Protein AF-A0A374U3E0-F1 (afdb_monomer_lite)

Structure (mmCIF, N/CA/C/O backbone):
data_AF-A0A374U3E0-F1
#
_entry.id   AF-A0A374U3E0-F1
#
loop_
_atom_site.group_PDB
_atom_site.id
_atom_site.type_symbol
_atom_site.label_atom_id
_atom_site.label_alt_id
_atom_site.label_comp_id
_atom_site.label_asym_id
_atom_site.label_entity_id
_atom_site.label_seq_id
_atom_site.pdbx_PDB_ins_code
_atom_site.Cartn_x
_atom_site.Cartn_y
_atom_site.Cartn_z
_atom_site.occupancy
_atom_site.B_iso_or_equiv
_atom_site.auth_seq_id
_atom_site.auth_comp_id
_atom_site.auth_asym_id
_atom_site.auth_atom_id
_atom_site.pdbx_PDB_model_num
ATOM 1 N N . MET A 1 1 ? -26.161 13.793 -14.139 1.00 52.78 1 MET A N 1
ATOM 2 C CA . MET A 1 1 ? -24.950 13.160 -13.569 1.00 52.78 1 MET A CA 1
ATOM 3 C C . MET A 1 1 ? -24.209 12.456 -14.687 1.00 52.78 1 MET A C 1
ATOM 5 O O . MET A 1 1 ? -24.831 11.633 -15.346 1.00 52.78 1 MET A O 1
ATOM 9 N N . ALA A 1 2 ? -22.952 12.799 -14.953 1.00 54.47 2 ALA A N 1
ATOM 10 C CA . ALA A 1 2 ? -22.147 12.162 -15.996 1.00 54.47 2 ALA A CA 1
ATOM 11 C C . ALA A 1 2 ? -20.896 11.538 -15.361 1.00 54.47 2 ALA A C 1
ATOM 13 O O . ALA A 1 2 ? -20.262 12.164 -14.519 1.00 54.47 2 ALA A O 1
ATOM 14 N N . GLY A 1 3 ? -20.558 10.305 -15.751 1.00 69.75 3 GLY A N 1
ATOM 15 C CA . GLY A 1 3 ? -19.362 9.598 -15.279 1.00 69.75 3 GLY A CA 1
ATOM 16 C C . GLY A 1 3 ? -19.518 8.896 -13.912 1.00 69.75 3 GLY A C 1
ATOM 17 O O . GLY A 1 3 ? -20.613 8.420 -13.599 1.00 69.75 3 GLY A O 1
ATOM 18 N N . PRO A 1 4 ? -18.443 8.785 -13.104 1.00 66.75 4 PRO A N 1
ATOM 19 C CA . PRO A 1 4 ? -18.360 7.914 -11.919 1.00 66.75 4 PRO A CA 1
ATOM 20 C C . PRO A 1 4 ? -19.420 8.175 -10.835 1.00 66.75 4 PRO A C 1
ATOM 22 O O . PRO A 1 4 ? -19.684 7.296 -10.020 1.00 66.75 4 PRO A O 1
ATOM 25 N N . ASP A 1 5 ? -20.085 9.336 -10.849 1.00 70.00 5 ASP A N 1
ATOM 26 C CA . ASP A 1 5 ? -21.245 9.636 -9.993 1.00 70.00 5 ASP A CA 1
ATOM 27 C C . ASP A 1 5 ? -22.375 8.613 -10.155 1.00 70.00 5 ASP A C 1
ATOM 29 O O . ASP A 1 5 ? -22.974 8.183 -9.172 1.00 70.00 5 ASP A O 1
ATOM 33 N N . ARG A 1 6 ? -22.645 8.192 -11.398 1.00 76.88 6 ARG A N 1
ATOM 34 C CA . ARG A 1 6 ? -23.708 7.225 -11.694 1.00 76.88 6 ARG A CA 1
ATOM 35 C C . ARG A 1 6 ? -23.382 5.836 -11.161 1.00 76.88 6 ARG A C 1
ATOM 37 O O . ARG A 1 6 ? -24.283 5.150 -10.701 1.00 76.88 6 ARG A O 1
ATOM 44 N N . LEU A 1 7 ? -22.112 5.437 -11.216 1.00 81.56 7 LEU A N 1
ATOM 45 C CA . LEU A 1 7 ? -21.669 4.128 -10.738 1.00 81.56 7 LEU A CA 1
ATOM 46 C C . LEU A 1 7 ? -21.771 4.037 -9.217 1.00 81.56 7 LEU A C 1
ATOM 48 O O . LEU A 1 7 ? -22.291 3.055 -8.709 1.00 81.56 7 LEU A O 1
ATOM 52 N N . CYS A 1 8 ? -21.336 5.071 -8.494 1.00 82.25 8 CYS A N 1
ATOM 53 C CA . CYS A 1 8 ? -21.476 5.093 -7.039 1.00 82.25 8 CYS A CA 1
ATOM 54 C C . CYS A 1 8 ? -22.949 5.097 -6.611 1.00 82.25 8 CYS A C 1
ATOM 56 O O . CYS A 1 8 ? -23.323 4.311 -5.747 1.00 82.25 8 CYS A O 1
ATOM 58 N N . ALA A 1 9 ? -23.791 5.914 -7.255 1.00 81.19 9 ALA A N 1
ATOM 59 C CA . ALA A 1 9 ? -25.226 5.945 -6.970 1.00 81.19 9 ALA A CA 1
ATOM 60 C C . ALA A 1 9 ? -25.913 4.603 -7.277 1.00 81.19 9 ALA A C 1
ATOM 62 O O . ALA A 1 9 ? -26.740 4.151 -6.499 1.00 81.19 9 ALA A O 1
ATOM 63 N N . ALA A 1 10 ? -25.534 3.931 -8.368 1.00 87.19 10 ALA A N 1
ATOM 64 C CA . ALA A 1 10 ? -26.067 2.615 -8.723 1.00 87.19 10 ALA A CA 1
ATOM 65 C C . ALA A 1 10 ? -25.627 1.484 -7.775 1.00 87.19 10 ALA A C 1
ATOM 67 O O . ALA A 1 10 ? -26.100 0.360 -7.921 1.00 87.19 10 ALA A O 1
ATOM 68 N N . GLN A 1 11 ? -24.682 1.740 -6.870 1.00 87.25 11 GLN A N 1
ATOM 69 C CA . GLN A 1 11 ? -24.164 0.773 -5.899 1.00 87.25 11 GLN A CA 1
ATOM 70 C C . GLN A 1 11 ? -24.427 1.219 -4.452 1.00 87.25 11 GLN A C 1
ATOM 72 O O . GLN A 1 11 ? -23.812 0.681 -3.536 1.00 87.25 11 GLN A O 1
ATOM 77 N N . ASP A 1 12 ? -25.274 2.237 -4.249 1.00 86.44 12 ASP A N 1
ATOM 78 C CA . ASP A 1 12 ? -25.541 2.863 -2.945 1.00 86.44 12 ASP A CA 1
ATOM 79 C C . ASP A 1 12 ? -24.266 3.277 -2.183 1.00 86.44 12 ASP A C 1
ATOM 81 O O . ASP A 1 12 ? -24.200 3.298 -0.952 1.00 86.44 12 ASP A O 1
ATOM 85 N N . LEU A 1 13 ? -23.220 3.647 -2.927 1.00 81.38 13 LEU A N 1
ATOM 86 C CA . LEU A 1 13 ? -21.957 4.113 -2.370 1.00 81.38 13 LEU A CA 1
ATOM 87 C C . LEU A 1 13 ? -21.991 5.631 -2.199 1.00 81.38 13 LEU A C 1
ATOM 89 O O . LEU A 1 13 ? -21.957 6.395 -3.169 1.00 81.38 13 LEU A O 1
ATOM 93 N N . ALA A 1 14 ? -21.980 6.080 -0.944 1.00 79.94 14 ALA A N 1
ATOM 94 C CA . ALA A 1 14 ? -21.820 7.489 -0.616 1.00 79.94 14 ALA A CA 1
ATOM 95 C C . ALA A 1 14 ? -20.414 7.974 -1.005 1.00 79.94 14 ALA A C 1
ATOM 97 O O . ALA A 1 14 ? -19.400 7.522 -0.467 1.00 79.94 14 ALA A O 1
ATOM 98 N N . ARG A 1 15 ? -20.337 8.926 -1.940 1.00 71.69 15 ARG A N 1
ATOM 99 C CA . ARG A 1 15 ? -19.065 9.548 -2.320 1.00 71.69 15 ARG A CA 1
ATOM 100 C C . ARG A 1 15 ? -18.606 10.537 -1.257 1.00 71.69 15 ARG A C 1
ATOM 102 O O . ARG A 1 15 ? -19.290 11.518 -0.981 1.00 71.69 15 ARG A O 1
ATOM 109 N N . SER A 1 16 ? -17.389 10.348 -0.758 1.00 69.38 16 SER A N 1
ATOM 110 C CA . SER A 1 16 ? -16.683 11.388 -0.011 1.00 69.38 16 SER A CA 1
ATOM 111 C C . SER A 1 16 ? -16.055 12.373 -0.999 1.00 69.38 16 SER A C 1
ATOM 113 O O . SER A 1 16 ? -14.959 12.148 -1.504 1.00 69.38 16 SER A O 1
ATOM 115 N N . MET A 1 17 ? -16.768 13.454 -1.318 1.00 64.81 17 MET A N 1
ATOM 116 C CA . MET A 1 17 ? -16.178 14.618 -1.986 1.00 64.81 17 MET A CA 1
ATOM 117 C C . MET A 1 17 ? -15.559 15.484 -0.904 1.00 64.81 17 MET A C 1
ATOM 119 O O . MET A 1 17 ? -16.240 16.305 -0.290 1.00 64.81 17 MET A O 1
ATOM 123 N N . SER A 1 18 ? -14.298 15.218 -0.594 1.00 59.16 18 SER A N 1
ATOM 124 C CA . SER A 1 18 ? -13.634 15.867 0.523 1.00 59.16 18 SER A CA 1
ATOM 125 C C . SER A 1 18 ? -13.696 17.382 0.431 1.00 59.16 18 SER A C 1
ATOM 127 O O . SER A 1 18 ? -13.623 17.976 -0.649 1.00 59.16 18 SER A O 1
ATOM 129 N N . ARG A 1 19 ? -13.881 18.025 1.583 1.00 61.28 19 ARG A N 1
ATOM 130 C CA . ARG A 1 19 ? -13.930 19.484 1.658 1.00 61.28 19 ARG A CA 1
ATOM 131 C C . ARG A 1 19 ? -12.537 20.014 1.302 1.00 61.28 19 ARG A C 1
ATOM 133 O O . ARG A 1 19 ? -11.538 19.420 1.696 1.00 61.28 19 ARG A O 1
ATOM 140 N N . LYS A 1 20 ? -12.441 21.123 0.562 1.00 61.56 20 LYS A N 1
ATOM 141 C CA . LYS A 1 20 ? -11.144 21.724 0.200 1.00 61.56 20 LYS A CA 1
ATOM 142 C C . LYS A 1 20 ? -10.309 21.941 1.477 1.00 61.56 20 LYS A C 1
ATOM 144 O O . LYS A 1 20 ? -10.764 22.640 2.377 1.00 61.56 20 LYS A O 1
ATOM 149 N N . GLY A 1 21 ? -9.136 21.308 1.566 1.00 56.84 21 GLY A N 1
ATOM 150 C CA . GLY A 1 21 ? -8.268 21.346 2.754 1.00 56.84 21 GLY A CA 1
ATOM 151 C C . GLY A 1 21 ? -8.540 20.280 3.828 1.00 56.84 21 GLY A C 1
ATOM 152 O O . GLY A 1 21 ? -7.890 20.303 4.867 1.00 56.84 21 GLY A O 1
ATOM 153 N N . CYS A 1 22 ? -9.460 19.338 3.606 1.00 59.28 22 CYS A N 1
ATOM 154 C CA . CYS A 1 22 ? -9.660 18.189 4.487 1.00 59.28 22 CYS A CA 1
ATOM 155 C C . CYS A 1 22 ? -8.761 17.037 4.015 1.00 59.28 22 CYS A C 1
ATOM 157 O O . CYS A 1 22 ? -8.987 16.469 2.956 1.00 59.28 22 CYS A O 1
ATOM 159 N N . SER A 1 23 ? -7.723 16.715 4.786 1.00 56.62 23 SER A N 1
ATOM 160 C CA . SER A 1 23 ? -6.771 15.630 4.521 1.00 56.62 23 SER A CA 1
ATOM 161 C C . SER A 1 23 ? -7.207 14.188 4.862 1.00 56.62 23 SER A C 1
ATOM 163 O O . SER A 1 23 ? -6.484 13.283 4.447 1.00 56.62 23 SER A O 1
ATOM 165 N N . PRO A 1 24 ? -8.297 13.873 5.602 1.00 58.66 24 PRO A N 1
ATOM 166 C CA . PRO A 1 24 ? -8.570 12.488 6.019 1.00 58.66 24 PRO A CA 1
ATOM 167 C C . PRO A 1 24 ? -8.783 11.477 4.879 1.00 58.66 24 PRO A C 1
ATOM 169 O O . PRO A 1 24 ? -8.446 10.303 5.020 1.00 58.66 24 PRO A O 1
ATOM 172 N N . ASP A 1 25 ? -9.327 11.914 3.748 1.00 59.47 25 ASP A N 1
ATOM 173 C CA . ASP A 1 25 ? -9.507 11.096 2.545 1.00 59.47 25 ASP A CA 1
ATOM 174 C C . ASP A 1 25 ? -8.213 11.013 1.712 1.00 59.47 25 ASP A C 1
ATOM 176 O O . ASP A 1 25 ? -7.853 9.937 1.231 1.00 59.47 25 ASP A O 1
ATOM 180 N N . ASN A 1 26 ? -7.463 12.117 1.606 1.00 63.47 26 ASN A N 1
ATOM 181 C CA . ASN A 1 26 ? -6.207 12.152 0.862 1.00 63.47 26 ASN A CA 1
ATOM 182 C C . ASN A 1 26 ? -5.094 11.390 1.591 1.00 63.47 26 ASN A C 1
ATOM 184 O O . ASN A 1 26 ? -4.399 10.592 0.977 1.00 63.47 26 ASN A O 1
ATOM 188 N N . SER A 1 27 ? -4.980 11.546 2.911 1.00 62.16 27 SER A N 1
ATOM 189 C CA . SER A 1 27 ? -3.959 10.912 3.767 1.00 62.16 27 SER A CA 1
ATOM 190 C C . SER A 1 27 ? -3.983 9.382 3.709 1.00 62.16 27 SER A C 1
ATOM 192 O O . SER A 1 27 ? -2.935 8.733 3.718 1.00 62.16 27 SER A O 1
ATOM 194 N N . ARG A 1 28 ? -5.170 8.776 3.573 1.00 60.28 28 ARG A N 1
ATOM 195 C CA . ARG A 1 28 ? -5.316 7.326 3.360 1.00 60.28 28 ARG A CA 1
ATOM 196 C C . ARG A 1 28 ? -4.696 6.877 2.032 1.00 60.28 28 ARG A C 1
ATOM 198 O O . ARG A 1 28 ? -4.150 5.778 1.954 1.00 60.28 28 ARG A O 1
ATOM 205 N N . THR A 1 29 ? -4.741 7.744 1.024 1.00 61.53 29 THR A N 1
ATOM 206 C CA . THR A 1 29 ? -4.166 7.544 -0.314 1.00 61.53 29 THR A CA 1
ATOM 207 C C . THR A 1 29 ? -2.689 7.966 -0.375 1.00 61.53 29 THR A C 1
ATOM 209 O O . THR A 1 29 ? -1.897 7.371 -1.099 1.00 61.53 29 THR A O 1
ATOM 212 N N . GLU A 1 30 ? -2.250 8.916 0.448 1.00 61.53 30 GLU A N 1
ATOM 213 C CA . GLU A 1 30 ? -0.832 9.287 0.587 1.00 61.53 30 GLU A CA 1
ATOM 214 C C . GLU A 1 30 ? 0.024 8.133 1.136 1.00 61.53 30 GLU A C 1
ATOM 216 O O . GLU A 1 30 ? 1.221 8.050 0.853 1.00 61.53 30 GLU A O 1
ATOM 221 N N . GLY A 1 31 ? -0.594 7.161 1.819 1.00 66.25 31 GLY A N 1
ATOM 222 C CA . GLY A 1 31 ? 0.044 5.901 2.216 1.00 66.25 31 GLY A CA 1
ATOM 223 C C . GLY A 1 31 ? 0.681 5.109 1.059 1.00 66.25 31 GLY A C 1
ATOM 224 O O . GLY A 1 31 ? 1.577 4.296 1.304 1.00 66.25 31 GLY A O 1
ATOM 225 N N . PHE A 1 32 ? 0.302 5.383 -0.198 1.00 71.31 32 PHE A N 1
ATOM 226 C CA . PHE A 1 32 ? 0.939 4.814 -1.393 1.00 71.31 32 PHE A CA 1
ATOM 227 C C . PHE A 1 32 ? 2.378 5.300 -1.627 1.00 71.31 32 PHE A C 1
ATOM 229 O O . PHE A 1 32 ? 3.101 4.690 -2.417 1.00 71.31 32 PHE A O 1
ATOM 236 N N . GLY A 1 33 ? 2.842 6.337 -0.921 1.00 81.31 33 GLY A N 1
ATOM 237 C CA . GLY A 1 33 ? 4.246 6.752 -0.961 1.00 81.31 33 GLY A CA 1
ATOM 238 C C . GLY A 1 33 ? 5.211 5.614 -0.603 1.00 81.31 33 GLY A C 1
ATOM 239 O O . GLY A 1 33 ? 6.246 5.460 -1.246 1.00 81.31 33 GLY A O 1
ATOM 240 N N . ARG A 1 34 ? 4.840 4.741 0.347 1.00 86.62 34 ARG A N 1
ATOM 241 C CA .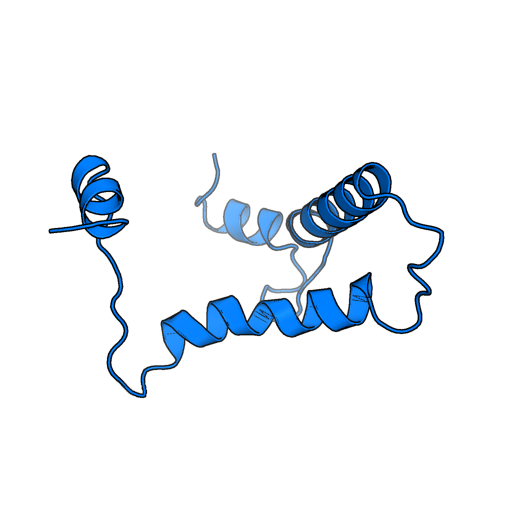 ARG A 1 34 ? 5.680 3.592 0.732 1.00 86.62 34 ARG A CA 1
ATOM 242 C C . ARG A 1 34 ? 5.810 2.552 -0.368 1.00 86.62 34 ARG A C 1
ATOM 244 O O . ARG A 1 34 ? 6.899 2.030 -0.549 1.00 86.62 34 ARG A O 1
ATOM 251 N N . LEU A 1 35 ? 4.738 2.290 -1.114 1.00 88.94 35 LEU A N 1
ATOM 252 C CA . LEU A 1 35 ? 4.787 1.379 -2.255 1.00 88.94 35 LEU A CA 1
ATOM 253 C C . LEU A 1 35 ? 5.783 1.896 -3.293 1.00 88.94 35 LEU A C 1
ATOM 255 O O . LEU A 1 35 ? 6.607 1.132 -3.781 1.00 88.94 35 LEU A O 1
ATOM 259 N N . LYS A 1 36 ? 5.763 3.203 -3.585 1.00 84.88 36 LYS A N 1
ATOM 260 C CA . LYS A 1 36 ? 6.717 3.815 -4.521 1.00 84.88 36 LYS A CA 1
ATOM 261 C C . LYS A 1 36 ? 8.164 3.623 -4.067 1.00 84.88 36 LYS A C 1
ATOM 263 O O . LYS A 1 36 ? 9.010 3.281 -4.879 1.00 84.88 36 LYS A O 1
ATOM 268 N N . VAL A 1 37 ? 8.444 3.787 -2.778 1.00 88.94 37 VAL A N 1
ATOM 269 C CA . VAL A 1 37 ? 9.798 3.573 -2.254 1.00 88.94 37 VAL A CA 1
ATOM 270 C C . VAL A 1 37 ? 10.164 2.088 -2.261 1.00 88.94 37 VAL A C 1
ATOM 272 O O . VAL A 1 37 ? 11.162 1.703 -2.843 1.00 88.94 37 VAL A O 1
ATOM 275 N N . GLU A 1 38 ? 9.355 1.228 -1.658 1.00 89.31 38 GLU A N 1
ATOM 276 C CA . GLU A 1 38 ? 9.727 -0.171 -1.428 1.00 89.31 38 GLU A CA 1
ATOM 277 C C . GLU A 1 38 ? 9.690 -1.033 -2.699 1.00 89.31 38 GLU A C 1
ATOM 279 O O . GLU A 1 38 ? 10.459 -1.985 -2.804 1.00 89.31 38 GLU A O 1
ATOM 284 N N . LEU A 1 39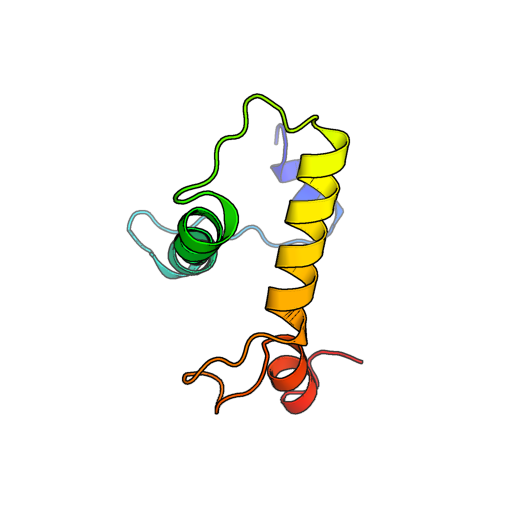 ? 8.811 -0.719 -3.659 1.00 89.12 39 LEU A N 1
ATOM 285 C CA . LEU A 1 39 ? 8.685 -1.480 -4.905 1.00 89.12 39 LEU A CA 1
ATOM 286 C C . LEU A 1 39 ? 9.539 -0.902 -6.041 1.00 89.12 39 LEU A C 1
ATOM 288 O O . LEU A 1 39 ? 10.102 -1.675 -6.817 1.00 89.12 39 LEU A O 1
ATOM 292 N N . PHE A 1 40 ? 9.625 0.430 -6.163 1.00 85.31 40 PHE A N 1
ATOM 293 C CA . PHE A 1 40 ? 10.259 1.078 -7.320 1.00 85.31 40 PHE A CA 1
ATOM 294 C C . PHE A 1 40 ? 11.656 1.631 -7.061 1.00 85.31 40 PHE A C 1
ATOM 296 O O . PHE A 1 40 ? 12.429 1.737 -8.013 1.00 85.31 40 PHE A O 1
ATOM 303 N N . TYR A 1 41 ? 11.997 2.002 -5.825 1.00 85.12 41 TYR A N 1
ATOM 304 C CA . TYR A 1 41 ? 13.278 2.656 -5.568 1.00 85.12 41 TYR A CA 1
ATOM 305 C C . TYR A 1 41 ? 14.453 1.709 -5.838 1.00 85.12 41 TYR A C 1
ATOM 307 O O . TYR A 1 41 ? 14.466 0.569 -5.378 1.00 85.12 41 TYR A O 1
ATOM 315 N N . GLY A 1 42 ? 15.450 2.197 -6.582 1.00 80.75 42 GLY A N 1
ATOM 316 C CA . GLY A 1 42 ? 16.689 1.465 -6.863 1.00 80.75 42 GLY A CA 1
ATOM 317 C C . GLY A 1 42 ? 16.548 0.279 -7.823 1.00 80.75 42 GLY A C 1
ATOM 318 O O . GLY A 1 42 ? 1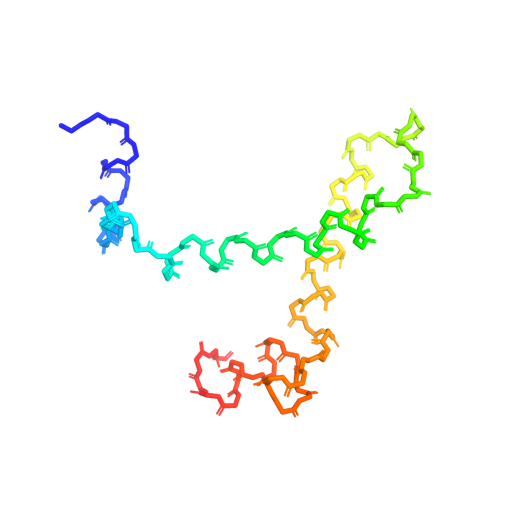7.476 -0.520 -7.923 1.00 80.75 42 GLY A O 1
ATOM 319 N N . ARG A 1 43 ? 15.414 0.144 -8.525 1.00 82.50 43 ARG A N 1
ATOM 320 C CA . ARG A 1 43 ? 15.170 -0.935 -9.493 1.00 82.50 43 ARG A CA 1
ATOM 321 C C . ARG A 1 43 ? 15.141 -0.391 -10.922 1.00 82.50 43 ARG A C 1
ATOM 323 O O . ARG A 1 43 ? 14.393 0.540 -11.209 1.00 82.50 43 ARG A O 1
ATOM 330 N N . GLY A 1 44 ? 15.927 -1.004 -11.807 1.00 85.50 44 GLY A N 1
ATOM 331 C CA . GLY A 1 44 ? 15.798 -0.830 -13.256 1.00 85.50 44 GLY A CA 1
ATOM 332 C C . GLY A 1 44 ? 14.571 -1.580 -13.776 1.00 85.50 44 GLY A C 1
ATOM 333 O O . GLY A 1 44 ? 14.304 -2.702 -13.341 1.00 85.50 44 GLY A O 1
ATOM 334 N N . TRP A 1 45 ? 13.809 -0.949 -14.666 1.00 87.56 45 TRP A N 1
ATOM 335 C CA . TRP A 1 45 ? 12.550 -1.491 -15.198 1.00 87.56 45 TRP A CA 1
ATOM 336 C C . TRP A 1 45 ? 12.615 -1.802 -16.694 1.00 87.56 45 TRP A C 1
ATOM 338 O O . TRP A 1 45 ? 11.635 -2.297 -17.244 1.00 87.56 45 TRP A O 1
ATOM 348 N N . ASP A 1 46 ? 13.757 -1.547 -17.332 1.00 90.69 46 ASP A N 1
ATOM 349 C CA . ASP A 1 46 ? 13.935 -1.668 -18.782 1.00 90.69 46 ASP A CA 1
ATOM 350 C C . ASP A 1 46 ? 13.696 -3.105 -19.284 1.00 90.69 46 ASP A C 1
ATOM 352 O O . ASP A 1 46 ? 13.114 -3.299 -20.349 1.00 90.69 46 ASP A O 1
ATOM 356 N N . ASP A 1 47 ? 14.031 -4.106 -18.462 1.00 90.88 47 ASP A N 1
ATOM 357 C CA . ASP A 1 47 ? 13.842 -5.533 -18.767 1.00 90.88 47 ASP A CA 1
ATOM 358 C C . ASP A 1 47 ? 12.559 -6.134 -18.157 1.00 90.88 47 ASP A C 1
ATOM 360 O O . ASP A 1 47 ? 12.308 -7.339 -18.254 1.00 90.88 47 ASP A O 1
ATOM 364 N N . VAL A 1 48 ? 11.726 -5.325 -17.492 1.00 91.50 48 VAL A N 1
ATOM 365 C CA . VAL A 1 48 ? 10.518 -5.811 -16.812 1.00 91.50 48 VAL A CA 1
ATOM 366 C C . VAL A 1 48 ? 9.300 -5.627 -17.710 1.00 91.50 48 VAL A C 1
ATOM 368 O O . VAL A 1 48 ? 8.714 -4.550 -17.808 1.00 91.50 48 VAL A O 1
ATOM 371 N N . GLY A 1 49 ? 8.856 -6.722 -18.327 1.00 94.88 49 GLY A N 1
ATOM 372 C CA . GLY A 1 49 ? 7.597 -6.742 -19.068 1.00 94.88 49 GLY A CA 1
ATOM 373 C C . GLY A 1 49 ? 6.374 -6.495 -18.171 1.00 94.88 49 GLY A C 1
ATOM 374 O O . GLY A 1 49 ? 6.360 -6.835 -16.987 1.00 94.88 49 GLY A O 1
ATOM 375 N N . MET A 1 50 ? 5.290 -5.975 -18.757 1.00 94.62 50 MET A N 1
ATOM 376 C CA . MET A 1 50 ? 4.058 -5.620 -18.028 1.00 94.62 50 MET A CA 1
ATOM 377 C C . MET A 1 50 ? 3.463 -6.772 -17.206 1.00 94.62 50 MET A C 1
ATOM 379 O O . MET A 1 50 ? 2.980 -6.556 -16.096 1.00 94.62 50 MET A O 1
ATOM 383 N N . GLY A 1 51 ? 3.509 -8.005 -17.718 1.00 96.62 51 GLY A N 1
ATOM 384 C CA . GLY A 1 51 ? 3.005 -9.170 -16.985 1.00 96.62 51 GLY A CA 1
ATOM 385 C C . GLY A 1 51 ? 3.802 -9.464 -15.712 1.00 96.62 51 GLY A C 1
ATOM 386 O O . GLY A 1 51 ? 3.220 -9.816 -14.688 1.00 96.62 51 GLY A O 1
ATOM 387 N N . GLU A 1 52 ? 5.121 -9.275 -15.754 1.00 94.56 52 GLU A N 1
ATOM 388 C CA . GLU A 1 52 ? 5.980 -9.455 -14.584 1.00 94.56 52 GLU A CA 1
ATOM 389 C C . GLU A 1 52 ? 5.795 -8.312 -13.587 1.00 94.56 52 GLU A C 1
ATOM 391 O O . GLU A 1 52 ? 5.615 -8.553 -12.393 1.00 94.56 52 GLU A O 1
ATOM 396 N N . PHE A 1 53 ? 5.689 -7.078 -14.085 1.00 93.50 53 PHE A N 1
ATOM 397 C CA . PHE A 1 53 ? 5.328 -5.925 -13.267 1.00 93.50 53 PHE A CA 1
ATOM 398 C C . PHE A 1 53 ? 4.035 -6.165 -12.469 1.00 93.50 53 PHE A C 1
ATOM 400 O O . PHE A 1 53 ? 4.003 -5.958 -11.254 1.00 93.50 53 PH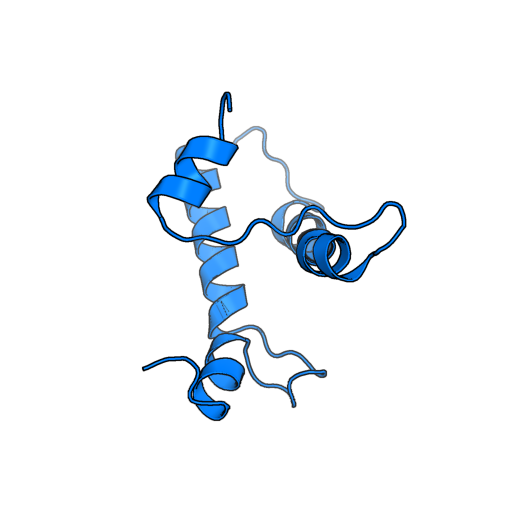E A O 1
ATOM 407 N N . MET A 1 54 ? 2.975 -6.654 -13.124 1.00 95.88 54 MET A N 1
ATOM 408 C CA . MET A 1 54 ? 1.698 -6.940 -12.463 1.00 95.88 54 MET A CA 1
ATOM 409 C C . MET A 1 54 ? 1.831 -8.006 -11.370 1.00 95.88 54 MET A C 1
ATOM 411 O O . MET A 1 54 ? 1.246 -7.850 -10.297 1.00 95.88 54 MET A O 1
ATOM 415 N N . LYS A 1 5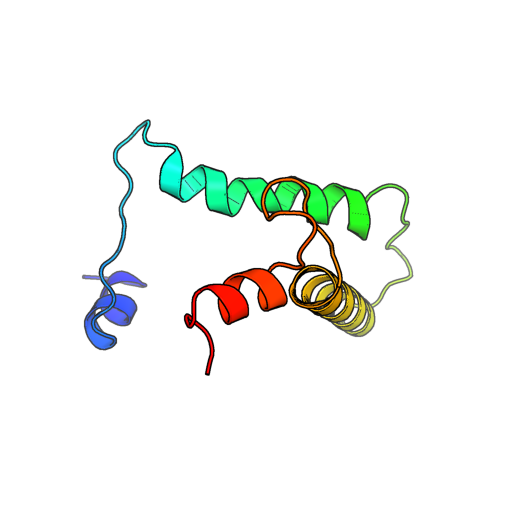5 ? 2.621 -9.063 -11.602 1.00 96.00 55 LYS A N 1
ATOM 416 C CA . LYS A 1 55 ? 2.882 -10.102 -10.593 1.00 96.00 55 LYS A CA 1
ATOM 417 C C . LYS A 1 55 ? 3.628 -9.541 -9.388 1.00 96.00 55 LYS A C 1
ATOM 419 O O . LYS A 1 55 ? 3.224 -9.797 -8.255 1.00 96.00 55 LYS A O 1
ATOM 424 N N . MET A 1 56 ? 4.673 -8.749 -9.620 1.00 93.75 56 MET A N 1
ATOM 425 C CA . MET A 1 56 ? 5.443 -8.109 -8.553 1.00 93.75 56 MET A CA 1
ATOM 426 C C . MET A 1 56 ? 4.576 -7.161 -7.721 1.00 93.75 56 MET A C 1
ATOM 428 O O . MET A 1 56 ? 4.605 -7.206 -6.490 1.00 93.75 56 MET A O 1
ATOM 432 N N . LEU A 1 57 ? 3.763 -6.336 -8.386 1.00 93.94 57 LEU A N 1
ATOM 433 C CA . LEU A 1 57 ? 2.830 -5.433 -7.723 1.00 93.94 57 LEU A CA 1
ATOM 434 C C . LEU A 1 57 ? 1.807 -6.212 -6.888 1.00 93.94 57 LEU A C 1
ATOM 436 O O . LEU A 1 57 ? 1.582 -5.882 -5.725 1.00 93.94 57 LEU A O 1
ATOM 440 N N . TYR A 1 58 ? 1.221 -7.273 -7.446 1.00 96.06 58 TYR A N 1
ATOM 441 C CA . TYR A 1 58 ? 0.275 -8.121 -6.724 1.00 96.06 58 TYR A CA 1
ATOM 442 C C . TYR A 1 58 ? 0.914 -8.772 -5.491 1.00 96.06 58 TYR A C 1
ATOM 444 O O . TYR A 1 58 ? 0.344 -8.717 -4.399 1.00 96.06 58 TYR A O 1
ATOM 452 N N . ALA A 1 59 ? 2.123 -9.323 -5.631 1.00 95.62 59 ALA A N 1
ATOM 453 C CA . ALA A 1 59 ? 2.864 -9.919 -4.525 1.00 95.62 59 ALA A CA 1
ATOM 454 C C . ALA A 1 59 ? 3.143 -8.900 -3.409 1.00 95.62 59 ALA A C 1
ATOM 456 O O . ALA A 1 59 ? 2.927 -9.201 -2.232 1.00 95.62 59 ALA A O 1
ATOM 457 N N . TYR A 1 60 ? 3.542 -7.674 -3.769 1.00 94.44 60 TYR A N 1
ATOM 458 C CA . TYR A 1 60 ? 3.727 -6.588 -2.807 1.00 94.44 60 TYR A CA 1
ATOM 459 C C . TYR A 1 60 ? 2.431 -6.268 -2.054 1.00 94.44 60 TYR A C 1
ATOM 461 O O . TYR A 1 60 ? 2.441 -6.160 -0.829 1.00 94.44 60 TYR A O 1
ATOM 469 N N . LEU A 1 61 ? 1.300 -6.156 -2.758 1.00 94.50 61 LEU A N 1
ATOM 470 C CA . LEU A 1 61 ? 0.004 -5.853 -2.143 1.00 94.50 61 LEU A CA 1
ATOM 471 C C . LEU A 1 61 ? -0.452 -6.957 -1.176 1.00 94.50 61 LEU A C 1
ATOM 473 O O . LEU A 1 61 ? -0.936 -6.650 -0.084 1.00 94.50 61 LEU A O 1
ATOM 477 N N . VAL A 1 62 ? -0.265 -8.231 -1.539 1.00 96.44 62 VAL A N 1
ATOM 478 C CA . VAL A 1 62 ? -0.567 -9.374 -0.659 1.00 96.44 62 VAL A CA 1
ATOM 479 C C . VAL A 1 62 ? 0.318 -9.350 0.585 1.00 96.44 62 VAL A C 1
ATOM 481 O O . VAL A 1 62 ? -0.188 -9.458 1.703 1.00 96.44 62 VAL A O 1
ATOM 484 N N . TRP A 1 63 ? 1.627 -9.145 0.417 1.00 95.81 63 TRP A N 1
ATOM 485 C CA . TRP A 1 63 ? 2.551 -9.024 1.543 1.00 95.81 63 TRP A CA 1
ATOM 486 C C . TRP A 1 63 ? 2.187 -7.846 2.457 1.00 95.81 63 TRP A C 1
ATOM 488 O O . TRP A 1 63 ? 2.112 -8.007 3.678 1.00 95.81 63 TRP A O 1
ATOM 498 N N . TYR A 1 64 ? 1.890 -6.680 1.881 1.00 93.50 64 TYR A N 1
ATOM 499 C CA . TYR A 1 64 ? 1.495 -5.493 2.634 1.00 93.50 64 TYR A CA 1
ATOM 500 C C . TYR A 1 64 ? 0.228 -5.749 3.459 1.00 93.50 64 TYR A C 1
ATOM 502 O O . TYR A 1 64 ? 0.156 -5.351 4.620 1.00 93.50 64 TYR A O 1
ATOM 510 N N . ARG A 1 65 ? -0.763 -6.437 2.878 1.00 93.75 65 ARG A N 1
ATOM 511 C CA . ARG A 1 65 ? -2.034 -6.778 3.530 1.00 93.75 65 ARG A CA 1
ATOM 512 C C . ARG A 1 65 ? -1.859 -7.784 4.671 1.00 93.75 65 ARG A C 1
ATOM 514 O O . ARG A 1 65 ? -2.404 -7.561 5.751 1.00 93.75 65 ARG A O 1
ATOM 521 N N . ASP A 1 66 ? -1.135 -8.876 4.429 1.00 95.75 66 ASP A N 1
ATOM 522 C CA . ASP A 1 66 ? -1.171 -10.063 5.300 1.00 95.75 66 ASP A CA 1
ATOM 523 C C . ASP A 1 66 ? 0.041 -10.233 6.206 1.00 95.75 66 ASP A C 1
ATOM 525 O O . ASP A 1 66 ? -0.032 -10.967 7.191 1.00 95.75 66 ASP A O 1
ATOM 529 N N . LYS A 1 67 ? 1.179 -9.643 5.841 1.00 95.50 67 LYS A N 1
ATOM 530 C CA . LYS A 1 67 ? 2.474 -9.961 6.457 1.00 95.50 67 LYS A CA 1
ATOM 531 C C . LYS A 1 67 ? 3.152 -8.748 7.072 1.00 95.50 67 LYS A C 1
ATOM 533 O O . LYS A 1 67 ? 3.875 -8.896 8.050 1.00 95.50 67 LYS A O 1
ATOM 538 N N . ARG A 1 68 ? 2.936 -7.551 6.526 1.00 93.75 68 ARG A N 1
ATOM 539 C CA . ARG A 1 68 ? 3.609 -6.344 7.009 1.00 93.75 68 ARG A CA 1
ATOM 540 C C . ARG A 1 68 ? 3.101 -5.919 8.387 1.00 93.75 68 ARG A C 1
ATOM 542 O O . ARG A 1 68 ? 2.023 -5.344 8.482 1.00 93.75 68 ARG A O 1
ATOM 549 N N . CYS A 1 69 ? 3.917 -6.069 9.423 1.00 94.56 69 CYS A N 1
ATOM 550 C CA . CYS A 1 69 ? 3.613 -5.532 10.749 1.00 94.56 69 CYS A CA 1
ATOM 551 C C . CYS A 1 69 ? 3.703 -3.998 10.779 1.00 94.56 69 CYS A C 1
ATOM 553 O O . CYS A 1 69 ? 4.622 -3.401 10.210 1.00 94.56 69 CYS A O 1
ATOM 555 N N . LYS A 1 70 ? 2.760 -3.351 11.470 1.00 92.44 70 LYS A N 1
ATOM 556 C CA . LYS A 1 70 ? 2.762 -1.898 11.696 1.00 92.44 70 LYS A CA 1
ATOM 557 C C . LYS A 1 70 ? 2.747 -1.600 13.192 1.00 92.44 70 LYS A C 1
ATOM 559 O O . LYS A 1 70 ? 1.878 -2.102 13.899 1.00 92.44 70 LYS A O 1
ATOM 564 N N . SER A 1 71 ? 3.671 -0.756 13.653 1.00 94.06 71 SER A N 1
ATOM 565 C CA . SER A 1 71 ? 3.753 -0.297 15.051 1.00 94.06 71 SER A CA 1
ATOM 566 C C . SER A 1 71 ? 2.421 0.264 15.540 1.00 94.06 71 SER A C 1
ATOM 568 O O . SER A 1 71 ? 1.926 -0.130 16.590 1.00 94.06 71 SER A O 1
ATOM 570 N N . ASP A 1 72 ? 1.787 1.092 14.712 1.00 91.25 72 ASP A N 1
ATOM 571 C CA . ASP A 1 72 ? 0.543 1.795 15.047 1.00 91.25 72 ASP A CA 1
ATOM 572 C C . ASP A 1 72 ? -0.667 0.848 15.120 1.00 91.25 72 ASP A C 1
ATOM 574 O O . ASP A 1 72 ? -1.736 1.233 15.581 1.00 91.25 72 ASP A O 1
ATOM 578 N N . LEU A 1 73 ? -0.505 -0.399 14.660 1.00 93.25 73 LEU A N 1
ATOM 579 C CA . LEU A 1 73 ? -1.494 -1.473 14.763 1.00 93.25 73 LEU A CA 1
ATOM 580 C C . LEU A 1 73 ? -1.113 -2.498 15.843 1.00 93.25 73 LEU A C 1
ATOM 582 O O . LEU A 1 73 ? -1.532 -3.650 15.767 1.00 93.25 73 LEU A O 1
ATOM 586 N N . GLY A 1 74 ? -0.263 -2.128 16.806 1.00 95.19 74 GLY A N 1
ATOM 587 C CA . GLY A 1 74 ? 0.218 -3.052 1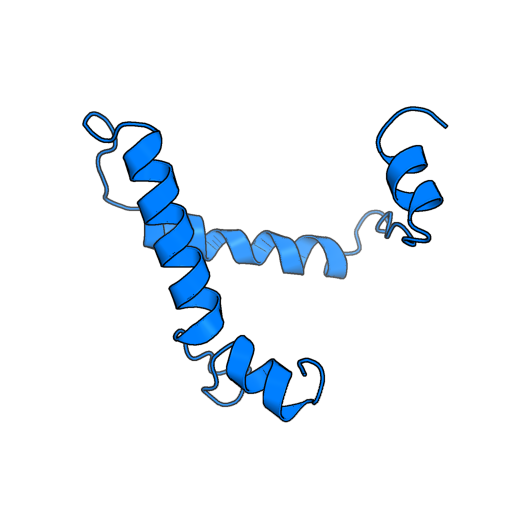7.836 1.00 95.19 74 GLY A CA 1
ATOM 588 C C . GLY A 1 74 ? 1.076 -4.181 17.263 1.00 95.19 74 GLY A C 1
ATOM 589 O O . GLY A 1 74 ? 0.969 -5.322 17.697 1.00 95.19 74 GLY A O 1
ATOM 590 N N . TYR A 1 75 ? 1.888 -3.875 16.245 1.00 95.69 75 TYR A N 1
ATOM 591 C CA . TYR A 1 75 ? 2.721 -4.838 15.512 1.00 95.69 75 TYR A CA 1
ATOM 592 C C . TYR A 1 75 ? 1.941 -5.948 14.790 1.00 95.69 75 TYR A C 1
ATOM 594 O O . TYR A 1 75 ? 2.510 -6.973 14.422 1.00 95.69 75 TYR A O 1
ATOM 602 N N . MET A 1 76 ? 0.659 -5.717 14.500 1.00 96.44 76 MET A N 1
ATOM 603 C CA . MET A 1 76 ? -0.148 -6.580 13.640 1.00 96.44 76 MET A CA 1
ATOM 604 C C . MET A 1 76 ? -0.011 -6.190 12.165 1.00 96.44 76 MET A C 1
ATOM 606 O O . MET A 1 76 ? 0.253 -5.030 11.823 1.00 96.44 76 MET A O 1
ATOM 610 N N . SER A 1 77 ? -0.242 -7.155 11.273 1.00 95.69 77 SER A N 1
ATOM 611 C CA . SER A 1 77 ? -0.536 -6.854 9.869 1.00 95.69 77 SER A CA 1
ATOM 612 C C . SER A 1 77 ? -1.908 -6.191 9.708 1.00 95.69 77 SER A C 1
ATOM 614 O O . SER A 1 77 ? -2.784 -6.382 10.559 1.00 95.69 77 SER A O 1
ATOM 616 N N . PRO A 1 78 ? -2.154 -5.449 8.610 1.00 94.06 78 PRO A N 1
ATOM 617 C CA . PRO A 1 78 ? -3.472 -4.887 8.327 1.00 94.06 78 PRO A CA 1
ATOM 618 C C . PRO A 1 78 ? -4.602 -5.921 8.384 1.00 94.06 78 PRO A C 1
ATOM 620 O O . PRO A 1 78 ? -5.660 -5.636 8.942 1.00 94.06 78 PRO A O 1
ATOM 623 N N . MET A 1 79 ? -4.389 -7.127 7.847 1.00 95.75 79 MET A N 1
ATOM 624 C CA . MET A 1 79 ? -5.378 -8.205 7.902 1.00 95.75 79 MET A CA 1
ATOM 625 C C . MET A 1 79 ? -5.620 -8.694 9.333 1.00 95.75 79 MET A C 1
ATOM 627 O O . MET A 1 79 ? -6.770 -8.830 9.744 1.00 95.75 79 MET A O 1
ATOM 631 N N . GLN A 1 80 ? -4.557 -8.927 10.109 1.00 96.38 80 GLN A N 1
ATOM 632 C CA . GLN A 1 80 ? -4.684 -9.344 11.512 1.00 96.38 80 GLN A CA 1
ATOM 633 C C . GLN A 1 80 ? -5.422 -8.297 12.346 1.00 96.38 80 GLN A C 1
ATOM 635 O O . GLN A 1 80 ? -6.330 -8.648 13.091 1.00 96.38 80 GLN A O 1
ATOM 640 N N . TYR A 1 81 ? -5.090 -7.020 12.163 1.00 95.62 81 TYR A N 1
ATOM 641 C CA . TYR A 1 81 ? -5.763 -5.923 12.849 1.00 95.62 81 TYR A CA 1
ATOM 642 C C . TYR A 1 81 ? -7.247 -5.831 12.472 1.00 95.62 81 TYR A C 1
ATOM 644 O O . TYR A 1 81 ? -8.111 -5.664 13.322 1.00 95.62 81 TYR A O 1
ATOM 652 N N . ARG A 1 82 ? -7.592 -5.999 11.190 1.00 95.00 82 ARG A N 1
ATOM 653 C CA . ARG A 1 82 ? -9.005 -6.022 10.787 1.00 95.00 82 ARG A CA 1
ATOM 654 C C . ARG A 1 82 ? -9.771 -7.213 11.369 1.00 95.00 82 ARG A C 1
ATOM 656 O O . ARG A 1 82 ? -10.938 -7.052 11.713 1.00 95.00 82 ARG A O 1
ATOM 663 N N . ARG A 1 83 ? -9.128 -8.380 11.478 1.00 95.56 83 ARG A N 1
ATOM 664 C CA . ARG A 1 83 ? -9.710 -9.573 12.113 1.00 95.56 83 ARG A CA 1
ATOM 665 C C . ARG A 1 83 ? -9.918 -9.378 13.612 1.00 95.56 83 ARG A C 1
ATOM 667 O O . ARG A 1 83 ? -10.975 -9.745 14.107 1.00 95.56 83 ARG A O 1
ATOM 674 N N . SER A 1 84 ? -8.973 -8.758 14.322 1.00 94.69 84 SER A N 1
ATOM 675 C CA . SER A 1 84 ? -9.139 -8.476 15.757 1.00 94.69 84 SER A CA 1
ATOM 676 C C . SER A 1 84 ? -10.281 -7.495 16.042 1.00 94.69 84 SER A C 1
ATOM 678 O O . SER A 1 84 ? -10.886 -7.562 17.106 1.00 94.69 84 SER A O 1
ATOM 680 N N . LEU A 1 85 ? -10.623 -6.637 15.075 1.00 94.75 85 LEU A N 1
ATOM 681 C CA . LEU A 1 85 ? -11.789 -5.751 15.129 1.00 94.75 85 LEU A CA 1
ATOM 682 C C . LEU A 1 85 ? -13.110 -6.408 14.678 1.00 94.75 85 LEU A C 1
ATOM 684 O O . LEU A 1 85 ? -14.137 -5.737 14.675 1.00 94.75 85 LEU A O 1
ATOM 688 N N . GLY A 1 86 ? -13.105 -7.670 14.233 1.00 93.31 86 GLY A N 1
ATOM 689 C CA . GLY A 1 86 ? -14.299 -8.330 13.684 1.00 93.31 86 GLY A CA 1
ATOM 690 C C . GLY A 1 86 ? -14.798 -7.737 12.356 1.00 93.31 86 GLY A C 1
ATOM 691 O O . GLY A 1 86 ? -15.936 -7.964 11.962 1.00 93.31 86 GLY A O 1
ATOM 692 N N . LEU A 1 87 ? -13.961 -6.968 11.648 1.00 86.75 87 LEU A N 1
ATOM 693 C CA . LEU A 1 87 ? -14.307 -6.294 10.381 1.00 86.75 87 LEU A CA 1
ATOM 694 C C . LEU A 1 87 ? -14.086 -7.172 9.138 1.00 86.75 87 LEU A C 1
ATOM 696 O O . LEU A 1 87 ? -14.172 -6.692 8.000 1.00 86.75 87 LEU A O 1
ATOM 700 N N . VAL A 1 88 ? -13.673 -8.418 9.346 1.00 82.38 88 VAL A N 1
ATOM 701 C CA . VAL A 1 88 ? -13.408 -9.424 8.318 1.00 82.38 88 VAL A CA 1
ATOM 702 C C . VAL A 1 88 ? -13.955 -10.738 8.859 1.00 82.38 88 VAL A C 1
ATOM 704 O O . VAL A 1 88 ? -13.588 -11.112 9.973 1.00 82.38 88 VAL A O 1
ATOM 707 N N . ALA A 1 89 ? -14.837 -11.372 8.082 1.00 61.28 89 ALA A N 1
ATOM 708 C CA . ALA A 1 89 ? -15.375 -12.704 8.350 1.00 61.28 89 ALA A CA 1
ATOM 709 C C . ALA A 1 89 ? -14.302 -13.793 8.201 1.00 61.28 89 ALA A C 1
ATOM 711 O O . ALA A 1 89 ? -13.385 -13.613 7.360 1.00 61.28 89 ALA A O 1
#

pLDDT: mean 83.2, std 13.65, range [52.78, 96.62]

Secondary structure (DSSP, 8-state):
--SHHHHHHTTT-----PPTT--HHHHHHHTTHHHIIIIITT---TT--HHHHHHHHHHHHHHHHHT--BGGGTTB-HHHHHHHTT---

Sequence (89 aa):
MAGPDRLCAAQDLARSMSRKGCSPDNSRTEGFGRLKVELFYGRGWDDVGMGEFMKMLYAYLVWYRDKRCKSDLGYMSPMQYRRSLGLVA

Foldseek 3Di:
DDPPVVVCVVVVHDDCPDDVPDCPVVVVVVVCVVVCCPVPPPDDCPPPDPVNVVVSSVVVVCCQQAPQFDVVLVRHRVVVSCVVVVVDD

Radius of gyration: 17.25 Å; chains: 1; bounding box: 43×34×37 Å